Protein AF-A0A804JAW9-F1 (afdb_monomer_lite)

Radius of gyration: 15.48 Å; chains: 1; bounding box: 41×30×39 Å

Foldseek 3Di:
DEFAWQDLDWCDQDQFFGLVVPRPGFGHHPDDDDDPDPLVVVLVVVLVVVCVVDVPDDSSNSSRVQFAPDWDDADPPDGQWGATRVRPDTYTYGTCNVVPDPNSCCVPPPPPVVVPPD

Structure (mmCIF, N/CA/C/O backbone):
data_AF-A0A804JAW9-F1
#
_entry.id   AF-A0A804JAW9-F1
#
loop_
_atom_site.group_PDB
_atom_site.id
_atom_site.type_symbol
_atom_site.label_atom_id
_atom_site.label_alt_id
_atom_site.label_comp_id
_atom_site.label_asym_id
_atom_site.label_entity_id
_atom_site.label_seq_id
_atom_site.pdbx_PDB_ins_code
_atom_site.Cartn_x
_atom_site.Cartn_y
_atom_site.Cartn_z
_atom_site.occupancy
_atom_site.B_iso_or_equiv
_atom_site.auth_seq_id
_atom_site.auth_comp_id
_atom_site.auth_asym_id
_atom_site.auth_atom_id
_atom_site.pdbx_PDB_model_num
ATOM 1 N N . MET A 1 1 ? -0.630 -2.369 7.968 1.00 93.19 1 MET A N 1
ATOM 2 C CA . MET A 1 1 ? 0.329 -2.947 7.011 1.00 93.19 1 MET A CA 1
ATOM 3 C C . MET A 1 1 ? 1.352 -1.875 6.711 1.00 93.19 1 MET A C 1
ATOM 5 O O . MET A 1 1 ? 0.980 -0.710 6.724 1.00 93.19 1 MET A O 1
ATOM 9 N N . LEU A 1 2 ? 2.606 -2.256 6.506 1.00 95.62 2 LEU A N 1
ATOM 10 C CA . LEU A 1 2 ? 3.682 -1.374 6.065 1.00 95.62 2 LEU A CA 1
ATOM 11 C C . LEU A 1 2 ? 4.256 -1.940 4.774 1.00 95.62 2 LEU A C 1
ATOM 13 O O . LEU A 1 2 ? 4.389 -3.158 4.680 1.00 95.62 2 LEU A O 1
ATOM 17 N N . THR A 1 3 ? 4.582 -1.094 3.808 1.00 95.94 3 THR A N 1
ATOM 18 C CA . THR A 1 3 ? 5.158 -1.511 2.523 1.00 95.94 3 THR A CA 1
ATOM 19 C C . THR A 1 3 ? 6.179 -0.477 2.066 1.00 95.94 3 THR A C 1
ATOM 21 O O . THR A 1 3 ? 6.029 0.700 2.390 1.00 95.94 3 THR A O 1
ATOM 24 N N . SER A 1 4 ? 7.234 -0.887 1.370 1.00 94.44 4 SER A N 1
ATOM 25 C CA . SER A 1 4 ? 8.164 0.048 0.731 1.00 94.44 4 SER A CA 1
ATOM 26 C C . SER A 1 4 ? 7.523 0.716 -0.493 1.00 94.44 4 SER A C 1
ATOM 28 O O . SER A 1 4 ? 6.362 0.475 -0.833 1.00 94.44 4 SER A O 1
ATOM 30 N N . SER A 1 5 ? 8.265 1.594 -1.162 1.00 93.25 5 SER A N 1
ATOM 31 C CA . SER A 1 5 ? 7.846 2.233 -2.412 1.00 93.25 5 SER A CA 1
ATOM 32 C C . SER A 1 5 ? 8.997 2.267 -3.413 1.00 93.25 5 SER A C 1
ATOM 34 O O . SER A 1 5 ? 10.161 2.145 -3.031 1.00 93.25 5 SER A O 1
ATOM 36 N N . ASP A 1 6 ? 8.670 2.459 -4.689 1.00 90.19 6 ASP A N 1
ATOM 37 C CA . ASP A 1 6 ? 9.647 2.726 -5.756 1.00 90.19 6 ASP A CA 1
ATOM 38 C C . ASP A 1 6 ? 10.047 4.209 -5.821 1.00 90.19 6 ASP A C 1
ATOM 40 O O . ASP A 1 6 ? 10.571 4.701 -6.824 1.00 90.19 6 ASP A O 1
ATOM 44 N N . GLN A 1 7 ? 9.791 4.946 -4.741 1.00 88.88 7 GLN A N 1
ATOM 45 C CA . GLN A 1 7 ? 10.075 6.360 -4.662 1.00 88.88 7 GLN A CA 1
ATOM 46 C C . GLN A 1 7 ? 11.588 6.578 -4.670 1.00 88.88 7 GLN A C 1
ATOM 48 O O . GLN A 1 7 ? 12.331 6.061 -3.837 1.00 88.88 7 GLN A O 1
ATOM 53 N N . ILE A 1 8 ? 12.045 7.383 -5.627 1.00 83.38 8 ILE A N 1
ATOM 54 C CA . ILE A 1 8 ? 13.468 7.695 -5.786 1.00 83.38 8 ILE A CA 1
ATOM 55 C C . ILE A 1 8 ? 13.881 8.795 -4.802 1.00 83.38 8 ILE A C 1
ATOM 57 O O . ILE A 1 8 ? 14.958 8.754 -4.217 1.00 83.38 8 ILE A O 1
ATOM 61 N N . ARG A 1 9 ? 13.035 9.811 -4.608 1.00 85.75 9 ARG A N 1
ATOM 62 C CA . ARG A 1 9 ? 13.302 10.899 -3.659 1.00 85.75 9 ARG A CA 1
ATOM 63 C C . ARG A 1 9 ? 12.451 10.691 -2.411 1.00 85.75 9 ARG A C 1
ATOM 65 O O . ARG A 1 9 ? 11.235 10.859 -2.528 1.00 85.75 9 ARG A O 1
ATOM 72 N N . PRO A 1 10 ? 13.057 10.340 -1.264 1.00 87.25 10 PRO A N 1
ATOM 73 C CA . PRO A 1 10 ? 12.292 10.108 -0.052 1.00 87.25 10 PRO A CA 1
ATOM 74 C C . PRO A 1 10 ? 11.588 11.406 0.360 1.00 87.25 10 PRO A C 1
ATOM 76 O O . PRO A 1 10 ? 12.133 12.502 0.194 1.00 87.25 10 PRO A O 1
ATOM 79 N N . THR A 1 11 ? 10.361 11.295 0.852 1.00 90.50 11 THR A N 1
ATOM 80 C CA . THR A 1 11 ? 9.573 12.438 1.340 1.00 90.50 11 THR A CA 1
ATOM 81 C C . THR A 1 11 ? 9.922 12.783 2.788 1.00 90.50 11 THR A C 1
ATOM 83 O O . THR A 1 11 ? 9.629 13.891 3.236 1.00 90.50 11 THR A O 1
ATOM 86 N N . THR A 1 12 ? 10.602 11.870 3.490 1.00 88.56 12 THR A N 1
ATOM 87 C CA . THR A 1 12 ? 11.132 12.035 4.848 1.00 88.56 12 THR A CA 1
ATOM 88 C C . THR A 1 12 ? 12.586 11.546 4.921 1.00 88.56 12 THR A C 1
ATOM 90 O O . THR A 1 12 ? 13.009 10.672 4.168 1.00 88.56 12 THR A O 1
ATOM 93 N N . THR A 1 13 ? 13.405 12.132 5.797 1.00 87.25 13 THR A N 1
ATOM 94 C CA . THR A 1 13 ? 14.830 11.755 5.962 1.00 87.25 13 THR A CA 1
ATOM 95 C C . THR A 1 13 ? 15.160 11.224 7.354 1.00 87.25 13 THR A C 1
ATOM 97 O O . THR A 1 13 ? 16.323 10.959 7.644 1.00 87.25 13 THR A O 1
ATOM 100 N N . ASP A 1 14 ? 14.159 11.122 8.219 1.00 88.31 14 ASP A N 1
ATOM 101 C CA . ASP A 1 14 ? 14.239 10.517 9.544 1.00 88.31 14 ASP A CA 1
ATOM 102 C C . ASP A 1 14 ? 13.575 9.126 9.531 1.00 88.31 14 ASP A C 1
ATOM 104 O O . ASP A 1 14 ? 13.276 8.575 8.471 1.00 88.31 14 ASP A O 1
ATOM 108 N N . ASP A 1 15 ? 13.337 8.561 10.714 1.00 88.81 15 ASP A N 1
ATOM 109 C CA . ASP A 1 15 ? 12.736 7.232 10.869 1.00 88.81 15 ASP A CA 1
ATOM 110 C C . ASP A 1 15 ? 11.195 7.240 10.727 1.00 88.81 15 ASP A C 1
ATOM 112 O O . ASP A 1 15 ? 10.527 6.255 11.059 1.00 88.81 15 ASP A O 1
ATOM 116 N N . SER A 1 16 ? 10.595 8.351 10.281 1.00 91.94 16 SER A N 1
ATOM 117 C CA . SER A 1 16 ? 9.149 8.447 10.062 1.00 91.94 16 SER A CA 1
ATOM 118 C C . SER A 1 16 ? 8.708 7.758 8.765 1.00 91.94 16 SER A C 1
ATOM 120 O O . SER A 1 16 ? 9.495 7.533 7.849 1.00 91.94 16 SER A O 1
ATOM 122 N N . LEU A 1 17 ? 7.422 7.406 8.678 1.00 94.31 17 LEU A N 1
ATOM 123 C CA . LEU A 1 17 ? 6.828 6.901 7.437 1.00 94.31 17 LEU A CA 1
ATOM 124 C C . LEU A 1 17 ? 6.806 7.991 6.357 1.00 94.31 17 LEU A C 1
ATOM 126 O O . LEU A 1 17 ? 6.726 9.177 6.673 1.00 94.31 17 LEU A O 1
ATOM 130 N N . GLU A 1 18 ? 6.796 7.587 5.087 1.00 93.56 18 GLU A N 1
ATOM 131 C CA . GLU A 1 18 ? 6.638 8.528 3.975 1.00 93.56 18 GLU A CA 1
ATOM 132 C C . GLU A 1 18 ? 5.323 9.315 4.104 1.00 93.56 18 GLU A C 1
ATOM 134 O O . GLU A 1 18 ? 4.270 8.780 4.477 1.00 93.56 18 GLU A O 1
ATOM 139 N N . VAL A 1 19 ? 5.359 10.583 3.698 1.00 92.62 19 VAL A N 1
ATOM 140 C CA . VAL A 1 19 ? 4.168 11.392 3.446 1.00 92.62 19 VAL A CA 1
ATOM 141 C C . VAL A 1 19 ? 3.485 10.824 2.205 1.00 92.62 19 VAL A C 1
ATOM 143 O O . VAL A 1 19 ? 3.823 11.173 1.076 1.00 92.62 19 VAL A O 1
ATOM 146 N N . TRP A 1 20 ? 2.537 9.911 2.412 1.00 92.62 20 TRP A N 1
ATOM 147 C CA . TRP A 1 20 ? 1.922 9.114 1.346 1.00 92.62 20 TRP A CA 1
ATOM 148 C C . TRP A 1 20 ? 1.295 9.947 0.222 1.00 92.62 20 TRP A C 1
ATOM 150 O O . TRP A 1 20 ? 1.292 9.507 -0.923 1.00 92.62 20 TRP A O 1
ATOM 160 N N . GLN A 1 21 ? 0.828 11.164 0.516 1.00 92.50 21 GLN A N 1
ATOM 161 C CA . GLN A 1 21 ? 0.298 12.098 -0.483 1.00 92.50 21 GLN A CA 1
ATOM 162 C C . GLN A 1 21 ? 1.365 12.606 -1.466 1.00 92.50 21 GLN A C 1
ATOM 164 O O . GLN A 1 21 ? 1.031 13.047 -2.562 1.00 92.50 21 GLN A O 1
ATOM 169 N N . ASN A 1 22 ? 2.638 12.557 -1.072 1.00 92.50 22 ASN A N 1
ATOM 170 C CA . ASN A 1 22 ? 3.780 12.997 -1.869 1.00 92.50 22 ASN A CA 1
ATOM 171 C C . ASN A 1 22 ? 4.483 11.829 -2.584 1.00 92.50 22 ASN A C 1
ATOM 173 O O . ASN A 1 22 ? 5.412 12.060 -3.361 1.00 92.50 22 ASN A O 1
ATOM 177 N N . VAL A 1 23 ? 4.062 10.584 -2.337 1.00 91.69 23 VAL A N 1
ATOM 178 C CA . VAL A 1 23 ? 4.557 9.407 -3.058 1.00 91.69 23 VAL A CA 1
ATOM 179 C C . VAL A 1 23 ? 3.784 9.280 -4.365 1.00 91.69 23 VAL A C 1
ATOM 181 O O . VAL A 1 23 ? 2.575 9.070 -4.371 1.00 91.69 23 VAL A O 1
ATOM 184 N N . THR A 1 24 ? 4.490 9.419 -5.484 1.00 89.38 24 THR A N 1
ATOM 185 C CA . THR A 1 24 ? 3.904 9.405 -6.837 1.00 89.38 24 THR A CA 1
ATOM 186 C C . THR A 1 24 ? 4.227 8.132 -7.617 1.00 89.38 24 THR A C 1
ATOM 188 O O . THR A 1 24 ? 3.848 7.995 -8.779 1.00 89.38 24 THR A O 1
ATOM 191 N N . THR A 1 25 ? 4.952 7.210 -6.988 1.00 91.00 25 THR A N 1
ATOM 192 C CA . THR A 1 25 ? 5.410 5.942 -7.558 1.00 91.00 25 THR A CA 1
ATOM 193 C C . THR A 1 25 ? 4.642 4.764 -6.960 1.00 91.00 25 THR A C 1
ATOM 195 O O . THR A 1 25 ? 3.841 4.921 -6.036 1.00 91.00 25 THR A O 1
ATOM 198 N N . ALA A 1 26 ? 4.867 3.569 -7.508 1.00 92.94 26 ALA A N 1
ATOM 199 C CA . ALA A 1 26 ? 4.211 2.360 -7.035 1.00 92.94 26 ALA A CA 1
ATOM 200 C C . ALA A 1 26 ? 4.611 2.018 -5.593 1.00 92.94 26 ALA A C 1
ATOM 202 O O . ALA A 1 26 ? 5.759 2.197 -5.170 1.00 92.94 26 ALA A O 1
ATOM 203 N N . TYR A 1 27 ? 3.660 1.460 -4.848 1.00 94.81 27 TYR A N 1
ATOM 204 C CA . TYR A 1 27 ? 3.947 0.814 -3.576 1.00 94.81 27 TYR A CA 1
ATOM 205 C C . TYR A 1 27 ? 4.630 -0.514 -3.877 1.00 94.81 27 TYR A C 1
ATOM 207 O O . TYR A 1 27 ? 4.084 -1.359 -4.591 1.00 94.81 27 TYR A O 1
ATOM 215 N N . ASN A 1 28 ? 5.846 -0.662 -3.368 1.00 93.69 28 ASN A N 1
ATOM 216 C CA . ASN A 1 28 ? 6.709 -1.789 -3.653 1.00 93.69 28 ASN A CA 1
ATOM 217 C C . ASN A 1 28 ? 6.453 -2.897 -2.628 1.00 93.69 28 ASN A C 1
ATOM 219 O O . ASN A 1 28 ? 6.379 -2.647 -1.425 1.00 93.69 28 ASN A O 1
ATOM 223 N N . ILE A 1 29 ? 6.318 -4.126 -3.120 1.00 93.69 29 ILE A N 1
ATOM 224 C CA . ILE A 1 29 ? 5.998 -5.319 -2.318 1.00 93.69 29 ILE A CA 1
ATOM 225 C C . ILE A 1 29 ? 7.227 -6.197 -2.033 1.00 93.69 29 ILE A C 1
ATOM 227 O O . ILE A 1 29 ? 7.095 -7.303 -1.518 1.00 93.69 29 ILE A O 1
ATOM 231 N N . GLY A 1 30 ? 8.433 -5.731 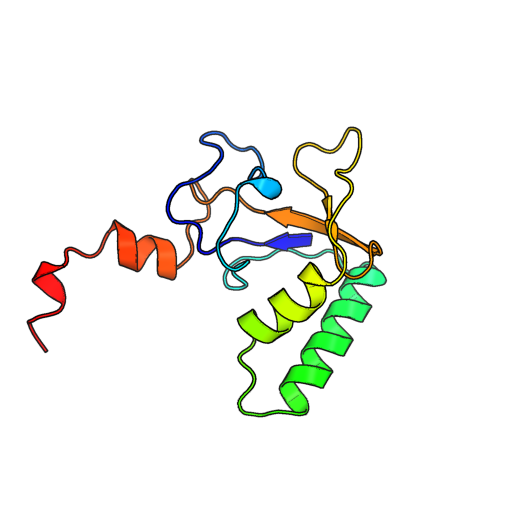-2.360 1.00 89.88 30 GLY A N 1
ATOM 232 C CA . GLY A 1 30 ? 9.685 -6.420 -2.041 1.00 89.88 30 GLY A CA 1
ATOM 233 C C . GLY A 1 30 ? 10.024 -6.370 -0.549 1.00 89.88 30 GLY A C 1
ATOM 234 O O . GLY A 1 30 ? 10.659 -7.286 -0.031 1.00 89.88 30 GLY A O 1
ATOM 235 N N . ILE A 1 31 ? 9.566 -5.330 0.158 1.00 91.94 31 ILE A N 1
ATOM 236 C CA . ILE A 1 31 ? 9.646 -5.225 1.618 1.00 91.94 31 ILE A CA 1
ATOM 237 C C . ILE A 1 31 ? 8.281 -4.786 2.136 1.00 91.94 31 ILE A C 1
ATOM 239 O O . ILE A 1 31 ? 7.858 -3.649 1.940 1.00 91.94 31 ILE A O 1
ATOM 243 N N . PHE A 1 32 ? 7.597 -5.674 2.848 1.00 94.06 32 PHE A N 1
ATOM 244 C CA . PHE A 1 32 ? 6.361 -5.327 3.533 1.00 94.06 32 PHE A CA 1
ATOM 245 C C . PHE A 1 32 ? 6.209 -6.106 4.836 1.00 94.06 32 PHE A C 1
ATOM 247 O O . PHE A 1 32 ? 6.777 -7.178 5.039 1.00 94.06 32 PHE A O 1
ATOM 254 N N . HIS A 1 33 ? 5.403 -5.551 5.731 1.00 94.00 33 HIS A N 1
ATOM 255 C CA . HIS A 1 33 ? 5.014 -6.171 6.983 1.00 94.00 33 HIS A CA 1
ATOM 256 C C . HIS A 1 33 ? 3.500 -6.071 7.162 1.00 94.00 33 HIS A C 1
ATOM 258 O O . HIS A 1 33 ? 2.905 -4.989 7.096 1.00 94.00 33 HIS A O 1
ATOM 264 N N . TRP A 1 34 ? 2.858 -7.196 7.460 1.00 93.62 34 TRP A N 1
ATOM 265 C CA . TRP A 1 34 ? 1.436 -7.235 7.780 1.00 93.62 34 TRP A CA 1
ATOM 266 C C . TRP A 1 34 ? 1.159 -7.919 9.119 1.00 93.62 34 TRP A C 1
ATOM 268 O O . TRP A 1 34 ? 1.879 -8.809 9.565 1.00 93.62 34 TRP A O 1
ATOM 278 N N . ARG A 1 35 ? 0.073 -7.497 9.767 1.00 94.44 35 ARG A N 1
ATOM 279 C CA . ARG A 1 35 ? -0.542 -8.245 10.867 1.00 94.44 35 ARG A CA 1
ATOM 280 C C . ARG A 1 35 ? -1.762 -8.972 10.305 1.00 94.44 35 ARG A C 1
ATOM 282 O O . ARG A 1 35 ? -2.427 -8.392 9.446 1.00 94.44 35 ARG A O 1
ATOM 289 N N . PRO A 1 36 ? -2.099 -10.178 10.788 1.00 95.19 36 PRO A N 1
ATOM 290 C CA . PRO A 1 36 ? -3.194 -10.988 10.253 1.00 95.19 36 PRO A CA 1
ATOM 291 C C . PRO A 1 36 ? -4.576 -10.479 10.709 1.00 95.19 36 PRO A C 1
ATOM 293 O O . PRO A 1 36 ? -5.359 -11.220 11.305 1.00 95.19 36 PRO A O 1
ATOM 296 N N . THR A 1 37 ? -4.875 -9.206 10.450 1.00 95.75 37 THR A N 1
ATOM 297 C CA . THR A 1 37 ? -6.198 -8.607 10.656 1.00 95.75 37 THR A CA 1
ATOM 298 C C . THR A 1 37 ? -7.171 -9.096 9.587 1.00 95.75 37 THR A C 1
ATOM 300 O O . THR A 1 37 ? -6.756 -9.572 8.528 1.00 95.75 37 THR A O 1
ATOM 303 N N . ASP A 1 38 ? -8.472 -8.949 9.827 1.00 97.00 38 ASP A N 1
ATOM 304 C CA . ASP A 1 38 ? -9.479 -9.376 8.850 1.00 97.00 38 ASP A CA 1
ATOM 305 C C . ASP A 1 38 ? -9.346 -8.627 7.518 1.00 97.00 38 ASP A C 1
ATOM 307 O O . ASP A 1 38 ? -9.449 -9.243 6.462 1.00 97.00 38 ASP A O 1
ATOM 311 N N . ALA A 1 39 ? -9.023 -7.329 7.551 1.00 95.62 39 ALA A N 1
ATOM 312 C CA . ALA A 1 39 ? -8.758 -6.545 6.344 1.00 95.62 39 ALA A CA 1
ATOM 313 C C . ALA A 1 39 ? -7.532 -7.059 5.568 1.00 95.62 39 A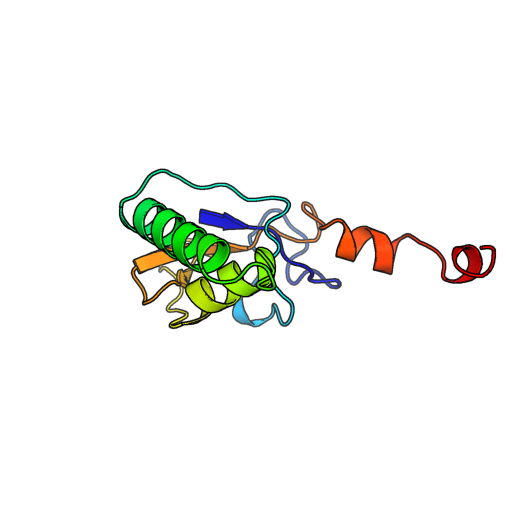LA A C 1
ATOM 315 O O . ALA A 1 39 ? -7.615 -7.253 4.360 1.00 95.62 39 ALA A O 1
ATOM 316 N N . ALA A 1 40 ? -6.421 -7.352 6.255 1.00 95.75 40 ALA A N 1
ATOM 317 C CA . ALA A 1 40 ? -5.215 -7.869 5.604 1.00 95.75 40 ALA A CA 1
ATOM 318 C C . ALA A 1 40 ? -5.434 -9.268 5.004 1.00 95.75 40 ALA A C 1
ATOM 320 O O . ALA A 1 40 ? -4.943 -9.557 3.917 1.00 95.75 40 ALA A O 1
ATOM 321 N N . LYS A 1 41 ? -6.207 -10.130 5.677 1.00 97.19 41 LYS A N 1
ATOM 322 C CA . LYS A 1 41 ? -6.570 -11.457 5.153 1.00 97.19 41 LYS A CA 1
ATOM 323 C C . LYS A 1 41 ? -7.473 -11.366 3.924 1.00 97.19 41 LYS A C 1
ATOM 325 O O . LYS A 1 41 ? -7.280 -12.142 2.992 1.00 97.19 41 LYS A O 1
ATOM 330 N N . ARG A 1 42 ? -8.441 -10.440 3.915 1.00 97.06 42 ARG A N 1
ATOM 331 C CA . ARG A 1 42 ? -9.301 -10.189 2.745 1.00 97.06 42 ARG A CA 1
ATOM 332 C C . ARG A 1 42 ? -8.487 -9.693 1.556 1.00 97.06 42 ARG A C 1
ATOM 334 O O . ARG A 1 42 ? -8.543 -10.333 0.511 1.00 97.06 42 ARG A O 1
ATOM 341 N N . LEU A 1 43 ? -7.642 -8.681 1.768 1.00 96.75 43 LEU A N 1
ATOM 342 C CA . LEU A 1 43 ? -6.700 -8.195 0.760 1.00 96.75 43 LEU A CA 1
ATOM 343 C C . LEU A 1 43 ? -5.847 -9.340 0.201 1.00 96.75 43 LEU A C 1
ATOM 345 O O . LEU A 1 43 ? -5.783 -9.522 -1.006 1.00 96.75 43 LEU A O 1
ATOM 349 N N . ALA A 1 44 ? -5.228 -10.149 1.069 1.00 96.12 44 ALA A N 1
ATOM 350 C CA . ALA A 1 44 ? -4.384 -11.266 0.645 1.00 96.12 44 ALA A CA 1
ATOM 351 C C . ALA A 1 44 ? -5.153 -12.307 -0.184 1.00 96.12 44 ALA A C 1
ATOM 353 O O . ALA A 1 44 ? -4.620 -12.845 -1.153 1.00 96.12 44 ALA A O 1
ATOM 354 N N . LYS A 1 45 ? -6.405 -12.596 0.190 1.00 97.56 45 LYS A N 1
ATOM 355 C CA . LYS A 1 45 ? -7.261 -13.522 -0.552 1.00 97.56 45 LYS A CA 1
ATOM 356 C C . LYS A 1 45 ? -7.598 -12.968 -1.936 1.00 97.56 45 LYS A C 1
ATOM 358 O O . LYS A 1 45 ? -7.402 -13.681 -2.911 1.00 97.56 45 LYS A O 1
ATOM 363 N N . GLU A 1 46 ? -8.087 -11.735 -2.017 1.00 96.88 46 GLU A N 1
ATOM 364 C CA . GLU A 1 46 ? -8.474 -11.103 -3.285 1.00 96.88 46 GLU A CA 1
ATOM 365 C C . GLU A 1 46 ? -7.278 -10.899 -4.206 1.00 96.88 46 GLU A C 1
ATOM 367 O O . GLU A 1 46 ? -7.359 -11.200 -5.392 1.00 96.88 46 GLU A O 1
ATOM 372 N N . TRP A 1 47 ? -6.143 -10.476 -3.653 1.00 96.38 47 TRP A N 1
ATOM 373 C CA . TRP A 1 47 ? -4.907 -10.331 -4.407 1.00 96.38 47 TRP A CA 1
ATOM 374 C C . TRP A 1 47 ? -4.460 -11.663 -5.008 1.00 96.38 47 TRP A C 1
ATOM 376 O O . TRP A 1 47 ? -4.208 -11.741 -6.206 1.00 96.38 47 TRP A O 1
ATOM 386 N N . LYS A 1 48 ? -4.455 -12.739 -4.212 1.00 96.38 48 LYS A N 1
ATOM 387 C CA . LYS A 1 48 ? -4.167 -14.091 -4.705 1.00 96.38 48 LYS A CA 1
ATOM 388 C C . LYS A 1 48 ? -5.161 -14.519 -5.790 1.00 96.38 48 LYS A C 1
ATOM 390 O O . LYS A 1 48 ? -4.744 -15.077 -6.796 1.00 96.38 48 LYS A O 1
ATOM 395 N N . ASP A 1 49 ? -6.456 -14.284 -5.593 1.00 96.88 49 ASP A N 1
ATOM 396 C CA . ASP A 1 49 ? -7.484 -14.677 -6.561 1.00 96.88 49 ASP A CA 1
ATOM 397 C C . ASP A 1 49 ? -7.314 -13.920 -7.898 1.00 96.88 49 ASP A C 1
ATOM 399 O O . ASP A 1 49 ? -7.440 -14.538 -8.952 1.00 96.88 49 ASP A O 1
ATOM 403 N N . ILE A 1 50 ? -6.933 -12.634 -7.867 1.00 94.06 50 ILE A N 1
ATOM 404 C CA . ILE A 1 50 ? -6.559 -11.853 -9.062 1.00 94.06 50 ILE A CA 1
ATOM 405 C C . ILE A 1 50 ? -5.371 -12.497 -9.782 1.00 94.06 50 ILE A C 1
ATOM 407 O O . ILE A 1 50 ? -5.469 -12.772 -10.977 1.00 94.06 50 ILE A O 1
ATOM 411 N N . LEU A 1 51 ? -4.276 -12.777 -9.068 1.00 94.69 51 LEU A N 1
ATOM 412 C CA . LEU A 1 51 ? -3.057 -13.332 -9.674 1.00 94.69 51 LEU A CA 1
ATOM 413 C C . LEU A 1 51 ? -3.256 -14.731 -10.256 1.00 94.69 51 LEU A C 1
ATOM 415 O O . LEU A 1 51 ? -2.597 -15.088 -11.221 1.00 94.69 51 LEU A O 1
ATOM 419 N N . LEU A 1 52 ? -4.167 -15.522 -9.689 1.00 95.00 52 LEU A N 1
ATOM 420 C CA . LEU A 1 52 ? -4.503 -16.847 -10.215 1.00 95.00 52 LEU A CA 1
ATOM 421 C C . LEU A 1 52 ? -5.488 -16.803 -11.391 1.00 95.00 52 LEU A C 1
ATOM 423 O O . LEU A 1 52 ? -5.696 -17.826 -12.039 1.00 95.00 52 LEU A O 1
ATOM 427 N N . SER A 1 53 ? -6.142 -15.666 -11.630 1.00 94.38 53 SER A N 1
ATOM 428 C CA . SER A 1 53 ? -7.122 -15.517 -12.713 1.00 94.38 53 SER A CA 1
ATOM 429 C C . SER A 1 53 ? -6.530 -14.968 -14.010 1.00 94.38 53 SER A C 1
ATOM 431 O O . SER A 1 53 ? -7.149 -15.117 -15.062 1.00 94.38 53 SER A O 1
ATOM 433 N N . ASP A 1 54 ? -5.351 -14.348 -13.941 1.00 91.88 54 ASP A N 1
ATOM 434 C CA . ASP A 1 54 ? -4.664 -13.740 -15.076 1.00 91.88 54 ASP A CA 1
ATOM 435 C C . ASP A 1 54 ? -3.146 -13.902 -14.921 1.00 91.88 54 ASP A C 1
ATOM 437 O O . ASP A 1 54 ? -2.500 -13.164 -14.176 1.00 91.88 54 ASP A O 1
ATOM 441 N N . ASP A 1 55 ? -2.577 -14.847 -15.672 1.00 89.31 55 ASP A N 1
ATOM 442 C CA . ASP A 1 55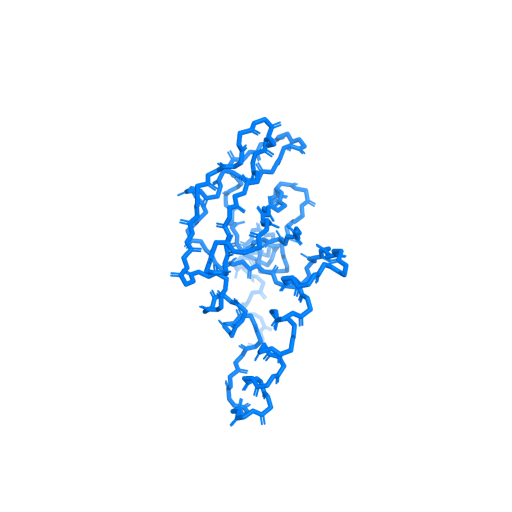 ? -1.144 -15.166 -15.658 1.00 89.31 55 ASP A CA 1
ATOM 443 C C . ASP A 1 55 ? -0.255 -14.014 -16.174 1.00 89.31 55 ASP A C 1
ATOM 445 O O . ASP A 1 55 ? 0.969 -14.066 -16.034 1.00 89.31 55 ASP A O 1
ATOM 449 N N . GLN A 1 56 ? -0.833 -12.973 -16.788 1.00 91.44 56 GLN A N 1
ATOM 450 C CA . GLN A 1 56 ? -0.102 -11.773 -17.210 1.00 91.44 56 GLN A CA 1
ATOM 451 C C . GLN A 1 56 ? -0.123 -10.662 -16.159 1.00 91.44 56 GLN A C 1
ATOM 453 O O . GLN A 1 56 ? 0.632 -9.690 -16.274 1.00 91.44 56 GLN A O 1
ATOM 458 N N . LYS A 1 57 ? -0.970 -10.772 -15.131 1.00 90.88 57 LYS A N 1
ATOM 459 C CA . LYS A 1 57 ? -1.080 -9.755 -14.089 1.00 90.88 57 LYS A CA 1
ATOM 460 C C . LYS A 1 57 ? 0.164 -9.788 -13.206 1.00 90.88 57 LYS A C 1
ATOM 462 O O . LYS A 1 57 ? 0.421 -10.747 -12.485 1.00 90.88 57 LYS A O 1
ATOM 467 N N . TRP A 1 58 ? 0.918 -8.693 -13.220 1.00 92.81 58 TRP A N 1
ATOM 468 C CA . TRP A 1 58 ? 2.052 -8.527 -12.319 1.00 92.81 58 TRP A CA 1
ATOM 469 C C . TRP A 1 58 ? 1.580 -8.292 -10.874 1.00 92.81 58 TRP A C 1
ATOM 471 O O . TRP A 1 58 ? 0.640 -7.530 -10.630 1.00 92.81 58 TRP A O 1
ATOM 481 N N . ASP A 1 59 ? 2.241 -8.932 -9.910 1.00 93.81 59 ASP A N 1
ATOM 482 C CA . ASP A 1 59 ? 1.869 -8.952 -8.493 1.00 93.81 59 ASP A CA 1
ATOM 483 C C . ASP A 1 59 ? 1.834 -7.558 -7.861 1.00 93.81 59 ASP A C 1
ATOM 485 O O . ASP A 1 59 ? 0.832 -7.194 -7.238 1.00 93.81 59 ASP A O 1
ATOM 489 N N . GLN A 1 60 ? 2.857 -6.741 -8.104 1.00 94.44 60 GLN A N 1
ATOM 490 C CA . GLN A 1 60 ? 2.917 -5.355 -7.647 1.00 94.44 60 GLN A CA 1
ATOM 491 C C . GLN A 1 60 ? 1.780 -4.514 -8.237 1.00 94.44 60 GLN A C 1
ATOM 493 O O . GLN A 1 60 ? 1.168 -3.725 -7.515 1.00 94.44 60 GLN A O 1
ATOM 498 N N . ALA A 1 61 ? 1.457 -4.694 -9.520 1.00 94.44 61 ALA A N 1
ATOM 499 C CA . ALA A 1 61 ? 0.356 -3.974 -10.159 1.00 94.44 61 ALA A CA 1
ATOM 500 C C . ALA A 1 61 ? -0.994 -4.370 -9.541 1.00 94.44 61 ALA A C 1
ATOM 502 O O . ALA A 1 61 ? -1.756 -3.502 -9.124 1.00 94.44 61 ALA A O 1
ATOM 503 N N . GLY A 1 62 ? -1.251 -5.674 -9.383 1.00 95.25 62 GLY A N 1
ATOM 504 C CA . GLY A 1 62 ? -2.466 -6.167 -8.729 1.00 95.25 62 GLY A CA 1
ATOM 505 C C . GLY A 1 62 ? -2.609 -5.697 -7.278 1.00 95.25 62 GLY A C 1
ATOM 506 O O . GLY A 1 62 ? -3.714 -5.390 -6.838 1.00 95.25 62 GLY A O 1
ATOM 507 N N . PHE A 1 63 ? -1.501 -5.589 -6.541 1.00 96.19 63 PHE A N 1
ATOM 508 C CA . PHE A 1 63 ? -1.503 -5.033 -5.189 1.00 96.19 63 PHE A CA 1
ATOM 509 C C . PHE A 1 63 ? -1.883 -3.548 -5.182 1.00 96.19 63 PHE A C 1
ATOM 511 O O . PHE A 1 63 ? -2.765 -3.156 -4.417 1.00 96.19 63 PHE A O 1
ATOM 518 N N . ASN A 1 64 ? -1.245 -2.736 -6.035 1.00 96.19 64 ASN A N 1
ATOM 519 C CA . ASN A 1 64 ? -1.510 -1.296 -6.128 1.00 96.19 64 ASN A CA 1
ATOM 520 C C . ASN A 1 64 ? -2.972 -1.024 -6.524 1.00 96.19 64 ASN A C 1
ATOM 522 O O . ASN A 1 64 ? -3.627 -0.216 -5.867 1.00 96.19 64 ASN A O 1
ATOM 526 N N . ASP A 1 65 ? -3.517 -1.778 -7.487 1.00 94.75 65 ASP A N 1
ATOM 527 C CA . ASP A 1 65 ? -4.926 -1.683 -7.896 1.00 94.75 65 ASP A CA 1
ATOM 528 C C . ASP A 1 65 ? -5.894 -1.869 -6.715 1.00 94.75 65 ASP A C 1
ATOM 530 O O . ASP A 1 65 ? -6.893 -1.158 -6.615 1.00 94.75 65 ASP A O 1
ATOM 534 N N . LEU A 1 66 ? -5.613 -2.815 -5.810 1.00 95.81 66 LEU A N 1
ATOM 535 C CA . LEU A 1 66 ? -6.454 -3.081 -4.639 1.00 95.81 66 LEU A CA 1
ATOM 536 C C . LEU A 1 66 ? -6.313 -2.003 -3.564 1.00 95.81 66 LEU A C 1
ATOM 538 O O . LEU A 1 66 ? -7.309 -1.525 -3.019 1.00 95.81 66 LEU A O 1
ATOM 542 N N . VAL A 1 67 ? -5.082 -1.624 -3.218 1.00 95.19 67 VAL A N 1
ATOM 543 C CA . VAL A 1 67 ? -4.859 -0.687 -2.107 1.00 95.19 67 VAL A CA 1
ATOM 544 C C . VAL A 1 67 ? -5.245 0.744 -2.469 1.00 95.19 67 VAL A C 1
ATOM 546 O O . VAL A 1 67 ? -5.682 1.467 -1.576 1.00 95.19 67 VAL A O 1
ATOM 549 N N . HIS A 1 68 ? -5.157 1.138 -3.745 1.00 94.12 68 HIS A N 1
ATOM 550 C CA . HIS A 1 68 ? -5.502 2.485 -4.222 1.00 94.12 68 HIS A CA 1
ATOM 551 C C . HIS A 1 68 ? -6.995 2.715 -4.490 1.00 94.12 68 HIS A C 1
ATOM 553 O O . HIS A 1 68 ? -7.356 3.849 -4.792 1.00 94.12 68 HIS A O 1
ATOM 559 N N . GLN A 1 69 ? -7.869 1.707 -4.350 1.00 89.62 69 GLN A N 1
ATOM 560 C CA . GLN A 1 69 ? -9.316 1.852 -4.610 1.00 89.62 69 GLN A CA 1
ATOM 561 C C . GLN A 1 69 ? -9.937 3.060 -3.892 1.00 89.62 69 GLN A C 1
ATOM 563 O O . GLN A 1 69 ? -10.555 3.916 -4.522 1.00 89.62 69 GLN A O 1
ATOM 568 N N . VAL A 1 70 ? -9.745 3.137 -2.573 1.00 88.12 70 VAL A N 1
ATOM 569 C CA . VAL A 1 70 ? -10.099 4.299 -1.753 1.00 88.12 70 VAL A CA 1
ATOM 570 C C . VAL A 1 70 ? -8.952 4.548 -0.792 1.00 88.12 70 VAL A C 1
ATOM 572 O O . VAL A 1 70 ? -8.606 3.673 0.006 1.00 88.12 70 VAL A O 1
ATOM 575 N N . LEU A 1 71 ? -8.378 5.745 -0.890 1.00 90.75 71 LEU A N 1
ATOM 576 C CA . LEU A 1 71 ? -7.282 6.210 -0.052 1.00 90.75 71 LEU A CA 1
ATOM 577 C C . LEU A 1 71 ? -7.736 7.306 0.907 1.00 90.75 71 LEU A C 1
ATOM 579 O O . LEU A 1 71 ? -8.526 8.183 0.558 1.00 90.75 71 LEU A O 1
ATOM 583 N N . GLY A 1 72 ? -7.148 7.290 2.097 1.00 85.12 72 GLY A N 1
ATOM 584 C CA . GLY A 1 72 ? -7.425 8.226 3.173 1.00 85.12 72 GLY A CA 1
ATOM 585 C C . GLY A 1 72 ? -8.690 7.885 3.977 1.00 85.12 72 GLY A C 1
ATOM 586 O O . GLY A 1 72 ? -9.418 6.949 3.647 1.00 85.12 72 GLY A O 1
ATOM 587 N N . PRO A 1 73 ? -8.960 8.637 5.060 1.00 90.00 73 PRO A N 1
ATOM 588 C CA . PRO A 1 73 ? -8.140 9.728 5.595 1.00 90.00 73 PRO A CA 1
ATOM 589 C C . PRO A 1 73 ? -6.854 9.226 6.274 1.00 90.00 73 PRO A C 1
ATOM 591 O O . PRO A 1 73 ? -6.671 8.026 6.499 1.00 90.00 73 PRO A O 1
ATOM 594 N N . SER A 1 74 ? -5.959 10.157 6.611 1.00 89.19 74 SER A N 1
ATOM 595 C CA . SER A 1 74 ? -4.894 9.885 7.583 1.00 89.19 74 SER A CA 1
ATOM 596 C C . SER A 1 74 ? -5.506 9.482 8.926 1.00 89.19 74 SER A C 1
ATOM 598 O O . SER A 1 74 ? -6.583 9.955 9.293 1.00 89.19 74 SER A O 1
ATOM 600 N N . LEU A 1 75 ? -4.819 8.625 9.672 1.00 86.50 75 LEU A N 1
ATOM 601 C CA . LEU A 1 75 ? -5.263 8.232 11.002 1.00 86.50 75 LEU A CA 1
ATOM 602 C C . LEU A 1 75 ? -4.830 9.278 12.030 1.00 86.50 75 LEU A C 1
ATOM 604 O O . LEU A 1 75 ? -3.640 9.525 12.216 1.00 86.50 75 LEU A O 1
ATOM 608 N N . GLU A 1 76 ? -5.796 9.886 12.719 1.00 76.44 76 GLU A N 1
ATOM 609 C CA . GLU A 1 76 ? -5.502 10.841 13.789 1.00 76.44 76 GLU A CA 1
ATOM 610 C C . GLU A 1 76 ? -4.666 10.183 14.898 1.00 76.44 76 GLU A C 1
ATOM 612 O O . GLU A 1 76 ? -5.012 9.123 15.418 1.00 76.44 76 GLU A O 1
ATOM 617 N N . GLY A 1 77 ? -3.544 10.815 15.252 1.00 72.88 77 GLY A N 1
ATOM 618 C CA . GLY A 1 77 ? -2.626 10.332 16.289 1.00 72.88 77 GLY A CA 1
ATOM 619 C C . GLY A 1 77 ? -1.665 9.216 15.855 1.00 72.88 77 GLY A C 1
ATOM 620 O O . GLY A 1 77 ? -0.746 8.899 16.608 1.00 72.88 77 GLY A O 1
ATOM 621 N N . GLU A 1 78 ? -1.810 8.654 14.651 1.00 71.81 78 GLU A N 1
ATOM 622 C CA . GLU A 1 78 ? -0.898 7.649 14.093 1.00 71.81 78 GLU A CA 1
ATOM 623 C C . GLU A 1 78 ? -0.076 8.277 12.948 1.00 71.81 78 GLU A C 1
ATOM 625 O O . GLU A 1 78 ? -0.529 8.369 11.808 1.00 71.81 78 GLU A O 1
ATOM 630 N N . SER A 1 79 ? 1.142 8.742 13.263 1.00 80.56 79 SER A N 1
ATOM 631 C CA . SER A 1 79 ? 2.003 9.478 12.321 1.00 80.56 79 SER A CA 1
ATOM 632 C C . SER A 1 79 ? 2.258 8.689 11.029 1.00 80.56 79 SER A C 1
ATOM 634 O O . SER A 1 79 ? 2.851 7.612 11.063 1.00 80.56 79 SER A O 1
ATOM 636 N N . GLY A 1 80 ? 1.797 9.225 9.894 1.00 86.88 80 GLY A N 1
ATOM 637 C CA . GLY A 1 80 ? 2.044 8.687 8.549 1.00 86.88 80 GLY A CA 1
ATOM 638 C C . GLY A 1 80 ? 1.194 7.480 8.129 1.00 86.88 80 GLY A C 1
ATOM 639 O O . GLY A 1 80 ? 1.336 7.011 7.000 1.00 86.88 80 GLY A O 1
ATOM 640 N N . LEU A 1 81 ? 0.292 6.983 8.985 1.00 94.38 81 LEU A N 1
ATOM 641 C CA . LEU A 1 81 ? -0.663 5.937 8.607 1.00 94.38 81 LEU A CA 1
ATOM 642 C C . LEU A 1 81 ? -1.923 6.533 7.974 1.00 94.38 81 LEU A C 1
ATOM 644 O O . LEU A 1 81 ? -2.426 7.581 8.384 1.00 94.38 81 LEU A O 1
ATOM 648 N N . PHE A 1 82 ? -2.468 5.827 6.991 1.00 95.00 82 PHE A N 1
ATOM 649 C CA . PHE A 1 82 ? -3.684 6.202 6.276 1.00 95.00 82 PHE A CA 1
ATOM 650 C C . PHE A 1 82 ? -4.553 4.981 5.997 1.00 95.00 82 PHE A C 1
ATOM 652 O O . PHE A 1 82 ? -4.091 3.838 6.035 1.00 95.00 82 PHE A O 1
ATOM 659 N N . TYR A 1 83 ? -5.836 5.217 5.751 1.00 95.25 83 TYR A N 1
ATOM 660 C CA . TYR A 1 83 ? -6.730 4.164 5.293 1.00 95.25 83 TYR A CA 1
ATOM 661 C C . TYR A 1 83 ? -6.536 3.893 3.795 1.00 95.25 83 TYR A C 1
ATOM 663 O O . TYR A 1 83 ? -6.354 4.808 2.999 1.00 95.25 83 TYR A O 1
ATOM 671 N N . ALA A 1 84 ? -6.559 2.622 3.424 1.00 95.12 84 ALA A N 1
ATOM 672 C CA . ALA A 1 84 ? -6.440 2.104 2.067 1.00 95.12 84 ALA A CA 1
ATOM 673 C C . ALA A 1 84 ? -7.394 0.911 1.905 1.00 95.12 84 ALA A C 1
ATOM 675 O O . ALA A 1 84 ? -7.989 0.469 2.896 1.00 95.12 84 ALA A O 1
ATOM 676 N N . TYR A 1 85 ? -7.498 0.354 0.692 1.00 95.62 85 TYR A N 1
ATOM 677 C CA . TYR A 1 85 ? -8.325 -0.829 0.404 1.00 95.62 85 TYR A CA 1
ATOM 678 C C . TYR A 1 85 ? -9.765 -0.655 0.926 1.00 95.62 85 TYR A C 1
ATOM 680 O O . TYR A 1 85 ? -10.164 -1.204 1.963 1.00 95.62 85 TYR A O 1
ATOM 688 N N . ASP A 1 86 ? -10.496 0.215 0.226 1.00 92.50 86 ASP A N 1
ATOM 689 C CA . ASP A 1 86 ? -11.868 0.632 0.542 1.00 92.50 86 ASP A CA 1
ATOM 690 C C . ASP A 1 86 ? -12.047 1.140 1.987 1.00 92.50 86 ASP A C 1
ATOM 692 O O . ASP A 1 86 ? -13.006 0.831 2.690 1.00 92.50 86 ASP A O 1
ATOM 696 N N . GLY A 1 87 ? -11.043 1.857 2.499 1.00 93.31 87 GLY A N 1
ATOM 697 C CA . GLY A 1 87 ? -11.068 2.387 3.861 1.00 93.31 87 GLY A CA 1
ATOM 698 C C . GLY A 1 87 ? -10.901 1.340 4.974 1.00 93.31 87 GLY A C 1
ATOM 699 O O . GLY A 1 87 ? -11.020 1.672 6.153 1.00 93.31 87 GLY A O 1
ATOM 700 N N . THR A 1 88 ? -10.633 0.071 4.650 1.00 93.75 88 THR A N 1
ATOM 701 C CA . THR A 1 88 ? -10.610 -1.017 5.647 1.00 93.75 88 THR A CA 1
ATOM 702 C C . THR A 1 88 ? -9.215 -1.352 6.166 1.00 93.75 88 THR A C 1
ATOM 704 O O . THR A 1 88 ? -9.069 -1.918 7.257 1.00 93.75 88 THR A O 1
ATOM 707 N N . LEU A 1 89 ? -8.172 -1.016 5.407 1.00 95.19 89 LEU A N 1
ATOM 708 C CA . LEU A 1 89 ? -6.789 -1.331 5.733 1.00 95.19 89 LEU A CA 1
ATOM 709 C C . LEU A 1 89 ? -6.060 -0.089 6.242 1.00 95.19 89 LEU A C 1
ATOM 711 O O . LEU A 1 89 ? -5.948 0.901 5.535 1.00 95.19 89 LEU A O 1
ATOM 715 N N . LYS A 1 90 ? -5.464 -0.175 7.434 1.00 95.12 90 LYS A N 1
ATOM 716 C CA . LYS A 1 90 ? -4.458 0.802 7.875 1.00 95.12 90 LYS A CA 1
ATOM 717 C C . LYS A 1 90 ? -3.139 0.520 7.157 1.00 95.12 90 LYS A C 1
ATOM 719 O O . LYS A 1 90 ? -2.541 -0.540 7.399 1.00 95.12 90 LYS A O 1
ATOM 724 N N . LEU A 1 91 ? -2.690 1.429 6.305 1.00 95.94 91 LEU A N 1
ATOM 725 C CA . LEU A 1 91 ? -1.473 1.323 5.506 1.00 95.94 91 LEU A CA 1
ATOM 726 C C . LEU A 1 91 ? -0.482 2.432 5.876 1.00 95.94 91 LEU A C 1
ATOM 728 O O . LEU A 1 91 ? -0.873 3.536 6.238 1.00 95.94 91 LEU A O 1
ATOM 732 N N . GLY A 1 92 ? 0.803 2.108 5.798 1.00 95.44 92 GLY A N 1
ATOM 733 C CA . GLY A 1 92 ? 1.911 3.043 5.917 1.00 95.44 92 GLY A CA 1
ATOM 734 C C . GLY A 1 92 ? 2.989 2.702 4.907 1.00 95.44 92 GLY A C 1
ATOM 735 O O . GLY A 1 92 ? 3.164 1.533 4.550 1.00 95.44 92 GLY A O 1
ATOM 736 N N . LEU A 1 93 ? 3.706 3.722 4.463 1.00 95.25 93 LEU A N 1
ATOM 737 C CA . LEU A 1 93 ? 4.791 3.582 3.506 1.00 95.25 93 LEU A CA 1
ATOM 738 C C . LEU A 1 93 ? 6.123 3.727 4.241 1.00 95.25 93 LEU A C 1
ATOM 740 O O . LEU A 1 93 ? 6.357 4.727 4.917 1.00 95.25 93 LEU A O 1
ATOM 744 N N . LEU A 1 94 ? 6.965 2.701 4.155 1.00 94.19 94 LEU A N 1
ATOM 745 C CA . LEU A 1 94 ? 8.294 2.713 4.760 1.00 94.19 94 LEU A CA 1
ATOM 746 C C . LEU A 1 94 ? 9.166 3.778 4.072 1.00 94.19 94 LEU A C 1
ATOM 748 O O . LEU A 1 94 ? 9.108 3.875 2.842 1.00 94.19 94 LEU A O 1
ATOM 752 N N . PRO A 1 95 ? 9.978 4.543 4.827 1.00 91.12 95 PRO A N 1
ATOM 753 C CA . PRO A 1 95 ? 10.813 5.597 4.262 1.00 91.12 95 PRO A CA 1
ATOM 754 C C . PRO A 1 95 ? 11.842 5.019 3.293 1.00 91.12 95 PRO A C 1
ATOM 756 O O . PRO A 1 95 ? 12.640 4.153 3.662 1.00 91.12 95 PRO A O 1
ATOM 759 N N . ALA A 1 96 ? 11.863 5.517 2.058 1.00 88.38 96 ALA A N 1
ATOM 760 C CA . ALA A 1 96 ? 12.787 5.090 1.010 1.00 88.38 96 ALA A CA 1
ATOM 761 C C . ALA A 1 96 ? 14.251 5.429 1.346 1.00 88.38 96 ALA A C 1
ATOM 763 O O . ALA A 1 96 ? 15.163 4.826 0.788 1.00 88.38 96 ALA A O 1
ATOM 764 N N . SER A 1 97 ? 14.483 6.349 2.290 1.00 84.69 97 SER A N 1
ATOM 765 C CA . SER A 1 97 ? 15.805 6.660 2.849 1.00 84.69 97 SER A CA 1
ATOM 766 C C . SER A 1 97 ? 16.429 5.489 3.625 1.00 84.69 97 SER A C 1
ATOM 768 O O . SER A 1 97 ? 17.653 5.409 3.708 1.00 84.69 97 SER A O 1
ATOM 770 N N . ILE A 1 98 ? 15.609 4.574 4.160 1.00 85.31 98 ILE A N 1
ATOM 771 C CA . ILE A 1 98 ? 16.036 3.401 4.946 1.00 85.31 98 ILE A CA 1
ATOM 772 C C . ILE A 1 98 ? 15.684 2.094 4.218 1.00 85.31 98 ILE A C 1
ATOM 774 O O . ILE A 1 98 ? 16.463 1.143 4.219 1.00 85.31 98 ILE A O 1
ATOM 778 N N . PHE A 1 99 ? 14.517 2.052 3.574 1.00 85.12 99 PHE A N 1
ATOM 779 C CA . PHE A 1 99 ? 13.944 0.881 2.910 1.00 85.12 99 PHE A CA 1
ATOM 780 C C . PHE A 1 99 ? 13.838 1.102 1.397 1.00 85.12 99 PHE A C 1
ATOM 782 O O . PHE A 1 99 ? 12.759 0.977 0.812 1.00 85.12 99 PHE A O 1
ATOM 789 N N . CYS A 1 100 ? 14.956 1.454 0.758 1.00 75.81 100 CYS A N 1
ATOM 790 C CA . CYS A 1 100 ? 15.007 1.597 -0.692 1.00 75.81 100 CYS A CA 1
ATOM 791 C C . CYS A 1 100 ? 14.693 0.257 -1.380 1.00 75.81 100 CYS A C 1
ATOM 793 O O . CYS A 1 100 ? 15.234 -0.794 -1.026 1.00 75.81 100 CYS A O 1
ATOM 795 N N . SER A 1 101 ? 13.789 0.280 -2.362 1.00 71.88 101 SER A N 1
ATOM 796 C CA . SER A 1 101 ? 13.505 -0.908 -3.165 1.00 71.88 101 SER A CA 1
ATOM 797 C C . SER A 1 101 ? 14.679 -1.218 -4.099 1.00 71.88 101 SER A C 1
ATOM 799 O O . SER A 1 101 ? 15.536 -0.368 -4.366 1.00 71.88 101 SER A O 1
ATOM 801 N N . GLY A 1 102 ? 14.710 -2.433 -4.655 1.00 67.12 102 GLY A N 1
ATOM 802 C CA . GLY A 1 102 ? 15.692 -2.785 -5.685 1.00 67.12 102 GLY A CA 1
ATOM 803 C C . GLY A 1 102 ? 15.642 -1.843 -6.897 1.00 67.12 102 GLY A C 1
ATOM 804 O O . GLY A 1 102 ? 16.684 -1.557 -7.484 1.00 67.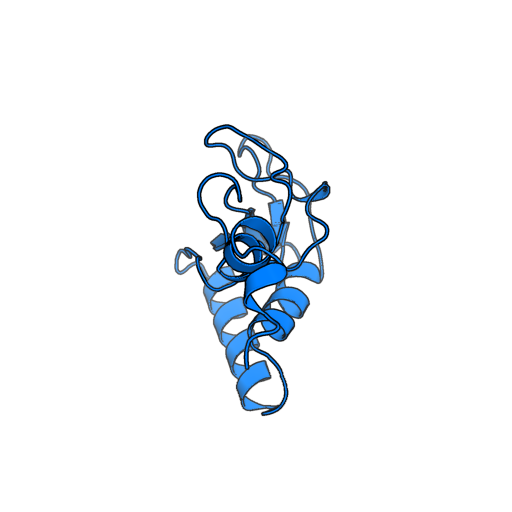12 102 GLY A O 1
ATOM 805 N N . HIS A 1 103 ? 14.462 -1.298 -7.225 1.00 71.00 103 HIS A N 1
ATOM 806 C CA . HIS A 1 103 ? 14.304 -0.280 -8.265 1.00 71.00 103 HIS A CA 1
ATOM 807 C C . HIS A 1 103 ? 15.019 1.023 -7.887 1.00 71.00 103 HIS A C 1
ATOM 809 O O . HIS A 1 103 ? 15.839 1.518 -8.661 1.00 71.00 103 HIS A O 1
ATOM 815 N N . THR A 1 104 ? 14.774 1.542 -6.680 1.00 64.00 104 THR A N 1
ATOM 816 C CA . THR A 1 104 ? 15.425 2.759 -6.175 1.00 64.00 104 THR A CA 1
ATOM 817 C C . THR A 1 104 ? 16.946 2.603 -6.140 1.00 64.00 104 THR A C 1
ATOM 819 O O . THR A 1 104 ? 17.660 3.478 -6.628 1.00 64.00 104 THR A O 1
ATOM 822 N N . TYR A 1 105 ? 17.456 1.463 -5.660 1.00 64.50 105 TYR A N 1
ATOM 823 C CA . TYR A 1 105 ? 18.892 1.173 -5.683 1.00 64.50 105 TYR A CA 1
ATOM 824 C C . TYR A 1 105 ? 19.453 1.153 -7.111 1.00 64.50 105 TYR A C 1
ATOM 826 O O . TYR A 1 105 ? 20.462 1.802 -7.382 1.00 64.50 105 TYR A O 1
ATOM 834 N N . PHE A 1 106 ? 18.794 0.449 -8.037 1.00 67.00 106 PHE A N 1
ATOM 835 C CA . PHE A 1 106 ? 19.246 0.346 -9.424 1.00 67.00 106 PHE A CA 1
ATOM 836 C C . PHE A 1 106 ? 19.339 1.720 -10.099 1.00 67.00 106 PHE A C 1
ATOM 838 O O . PHE A 1 106 ? 20.360 2.047 -10.695 1.00 67.00 106 PHE A O 1
ATOM 845 N N . VAL A 1 107 ? 18.302 2.548 -9.962 1.00 71.50 107 VAL A N 1
ATOM 846 C CA . VAL A 1 107 ? 18.242 3.870 -10.603 1.00 71.50 107 VAL A CA 1
ATOM 847 C C . VAL A 1 107 ? 19.213 4.871 -9.970 1.00 71.50 107 VAL A C 1
ATOM 849 O O . VAL A 1 107 ? 19.743 5.729 -10.671 1.00 71.50 107 VAL A O 1
ATOM 852 N N . GLN A 1 108 ? 19.446 4.798 -8.657 1.00 65.94 108 GLN A N 1
ATOM 853 C CA . GLN A 1 108 ? 20.275 5.783 -7.953 1.00 65.94 108 GLN A CA 1
ATOM 854 C C . GLN A 1 108 ? 21.757 5.424 -7.872 1.00 65.94 108 GLN A C 1
ATOM 856 O O . GLN A 1 108 ? 22.587 6.329 -7.798 1.00 65.94 108 GLN A O 1
ATOM 861 N N . VAL A 1 109 ? 22.094 4.133 -7.829 1.00 62.94 109 VAL A N 1
ATOM 862 C CA . VAL A 1 109 ? 23.452 3.668 -7.506 1.00 62.94 109 VAL A CA 1
ATOM 863 C C . VAL A 1 109 ? 24.166 3.077 -8.717 1.00 62.94 109 VAL A C 1
ATOM 865 O O . VAL A 1 109 ? 25.394 3.122 -8.753 1.00 62.94 109 VAL A O 1
ATOM 868 N N . VAL A 1 110 ? 23.453 2.565 -9.728 1.00 55.06 110 VAL A N 1
ATOM 869 C CA . VAL A 1 110 ? 24.100 2.045 -10.942 1.00 55.06 110 VAL A CA 1
ATOM 870 C C . VAL A 1 110 ? 24.438 3.223 -11.862 1.00 55.06 110 VAL A C 1
ATOM 872 O O . VAL A 1 110 ? 23.527 3.890 -12.356 1.00 55.06 110 VAL A O 1
ATOM 875 N N . PRO A 1 111 ? 25.727 3.511 -12.123 1.00 51.09 111 PRO A N 1
ATOM 876 C CA . PRO A 1 111 ? 26.101 4.533 -13.088 1.00 51.09 111 PRO A CA 1
ATOM 877 C C . PRO A 1 111 ? 25.591 4.121 -14.469 1.00 51.09 111 PRO A C 1
ATOM 879 O O . PRO A 1 111 ? 25.739 2.962 -14.865 1.00 51.09 111 PRO A O 1
ATOM 882 N N . PHE A 1 112 ? 25.042 5.076 -15.222 1.00 51.34 112 PHE A N 1
ATOM 883 C CA . PHE A 1 112 ? 24.572 4.871 -16.599 1.00 51.34 112 PHE A CA 1
ATOM 884 C C . PHE A 1 112 ? 25.653 4.232 -17.503 1.00 51.34 112 PHE A C 1
ATOM 886 O O . PHE A 1 112 ? 25.334 3.508 -18.442 1.00 51.34 112 PHE A O 1
ATOM 893 N N . ASP A 1 113 ? 26.932 4.406 -17.153 1.00 48.88 113 ASP A N 1
ATOM 894 C CA . ASP A 1 113 ? 28.093 3.853 -17.858 1.00 48.88 113 ASP A CA 1
ATOM 895 C C . ASP A 1 113 ? 28.237 2.320 -17.77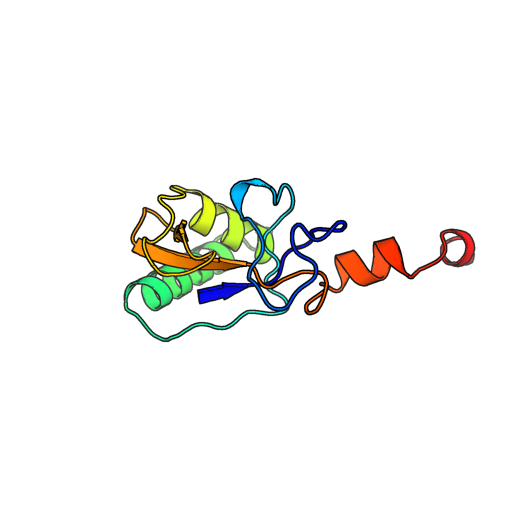2 1.00 48.88 113 ASP A C 1
ATOM 897 O O . ASP A 1 113 ? 28.912 1.726 -18.611 1.00 48.88 113 ASP A O 1
ATOM 901 N N . CYS A 1 114 ? 27.599 1.642 -16.809 1.00 47.16 114 CYS A N 1
ATOM 902 C CA . CYS A 1 114 ? 27.685 0.177 -16.686 1.00 47.16 114 CYS A CA 1
ATOM 903 C C . CYS A 1 114 ? 26.695 -0.588 -17.586 1.00 47.16 114 CYS A C 1
ATOM 905 O O . CYS A 1 114 ? 26.851 -1.794 -17.763 1.00 47.16 114 CYS A O 1
ATOM 907 N N . LEU A 1 115 ? 25.683 0.076 -18.157 1.00 48.34 115 LEU A N 1
ATOM 908 C CA . LEU A 1 115 ? 24.628 -0.574 -18.954 1.00 48.34 115 LEU A CA 1
ATOM 909 C C . LEU A 1 115 ? 24.974 -0.743 -20.444 1.00 48.34 115 LEU A C 1
ATOM 911 O O . LEU A 1 115 ? 24.298 -1.499 -21.133 1.00 48.34 115 LEU A O 1
ATOM 915 N N . CYS A 1 116 ? 26.038 -0.102 -20.939 1.00 41.41 116 CYS A N 1
ATOM 916 C CA . CYS A 1 116 ? 26.479 -0.204 -22.339 1.00 41.41 116 CYS A CA 1
ATOM 917 C C . CYS A 1 116 ? 27.473 -1.352 -22.621 1.00 41.41 116 CYS A C 1
ATOM 919 O O . CYS A 1 116 ? 28.014 -1.417 -23.722 1.00 41.41 116 CYS A O 1
ATOM 921 N N . CYS A 1 117 ? 27.738 -2.244 -21.659 1.00 37.59 117 CYS A N 1
ATOM 922 C CA . CYS A 1 117 ? 28.735 -3.318 -21.800 1.00 37.59 117 CYS A CA 1
ATOM 923 C C . CYS A 1 117 ? 28.165 -4.735 -22.019 1.00 37.59 117 CYS A C 1
ATOM 925 O O . CYS A 1 117 ? 28.925 -5.695 -21.895 1.00 37.59 117 CYS A O 1
ATOM 927 N N . CYS A 1 118 ? 26.886 -4.889 -22.374 1.00 39.47 118 CYS A N 1
ATOM 928 C CA . CYS A 1 118 ? 26.301 -6.189 -22.733 1.00 39.47 118 CYS A CA 1
ATOM 929 C C . CYS A 1 118 ? 25.727 -6.177 -24.150 1.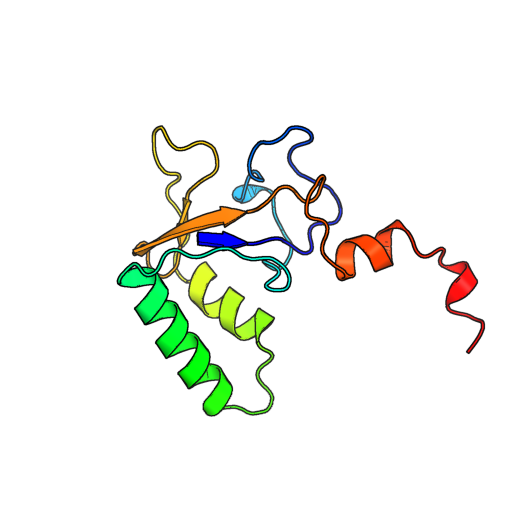00 39.47 118 CYS A C 1
ATOM 931 O O . CYS A 1 118 ? 24.909 -5.276 -24.437 1.00 39.47 118 CYS A O 1
#

InterPro domains:
  IPR005069 Nucleotide-diphospho-sugar transferase [PF03407] (2-108)
  IPR053250 Glycosyltransferase 77 domain-containing protein [PTHR46936] (1-109)

Organism: Musa acuminata subsp. malaccensis (NCBI:txid214687)

pLDDT: mean 86.54, std 14.07, range [37.59, 97.56]

Secondary structure (DSSP, 8-state):
-EEEE--SS-S-SSSSPP-GGG--SPEEEEEEE----HHHHHHHHHHHHHHHH-TT--HHHHHHHHHTSS--PBPTTSTT-EEETTTTEEEEE--TTTS--HHHHHHHHS-GGGTT--

Sequence (118 aa):
MLTSSDQIRPTTTDDSLEVWQNVTTAYNIGIFHWRPTDAAKRLAKEWKDILLSDDQKWDQAGFNDLVHQVLGPSLEGESGLFYAYDGTLKLGLLPASIFCSGHTYFVQVVPFDCLCCC